Protein AF-A0A1G9MDH0-F1 (afdb_monomer_lite)

Foldseek 3Di:
DDPPPDCDPVNVCVVPPPDQKAKALVSVCVLLVHDSVVSVVLLPDPLAQWDDDPPPPIIIHGSVSNVCSVVVD

Organism: NCBI:txid571298

Structure (mmCIF, N/CA/C/O backbone):
data_AF-A0A1G9MDH0-F1
#
_entry.id   AF-A0A1G9MDH0-F1
#
loop_
_atom_site.group_PDB
_atom_site.id
_atom_site.type_symbol
_atom_site.label_atom_id
_atom_site.label_alt_id
_atom_site.label_comp_id
_atom_site.label_asym_id
_atom_site.label_entity_id
_atom_site.label_seq_id
_atom_site.pdbx_PDB_ins_code
_atom_site.Cartn_x
_atom_site.Cartn_y
_atom_site.Cartn_z
_atom_site.occupancy
_atom_site.B_iso_or_equiv
_atom_site.auth_seq_id
_atom_site.auth_comp_id
_atom_site.auth_asym_id
_atom_site.auth_atom_id
_atom_site.pdbx_PDB_model_num
ATOM 1 N N . MET A 1 1 ? 11.935 -20.400 36.299 1.00 41.72 1 MET A N 1
ATOM 2 C CA . MET A 1 1 ? 11.293 -19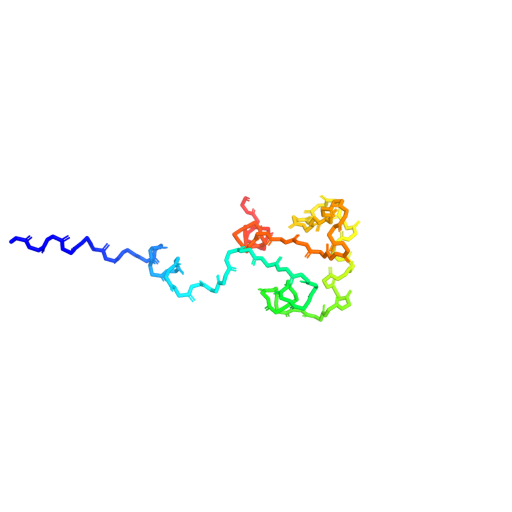.068 36.337 1.00 41.72 1 MET A CA 1
ATOM 3 C C . MET A 1 1 ? 10.931 -18.697 34.906 1.00 41.72 1 MET A C 1
ATOM 5 O O . MET A 1 1 ? 11.829 -18.435 34.123 1.00 41.72 1 MET A O 1
ATOM 9 N N . MET A 1 2 ? 9.656 -18.796 34.525 1.00 48.34 2 MET A N 1
ATOM 10 C CA . MET A 1 2 ? 9.191 -18.510 33.160 1.00 48.34 2 MET A CA 1
ATOM 11 C C . MET A 1 2 ? 8.418 -17.190 33.188 1.00 48.34 2 MET A C 1
ATOM 13 O O . MET A 1 2 ? 7.226 -17.169 33.476 1.00 48.34 2 MET A O 1
ATOM 17 N N . THR A 1 3 ? 9.093 -16.066 32.966 1.00 55.06 3 THR A N 1
ATOM 18 C CA . THR A 1 3 ? 8.439 -14.757 32.847 1.00 55.06 3 THR A CA 1
ATOM 19 C C . THR A 1 3 ? 7.859 -14.607 31.441 1.00 55.06 3 THR A C 1
ATOM 21 O O . THR A 1 3 ? 8.444 -13.979 30.561 1.00 55.06 3 THR A O 1
ATOM 24 N N . GLY A 1 4 ? 6.684 -15.200 31.216 1.00 57.91 4 GLY A N 1
ATOM 25 C CA . GLY A 1 4 ? 5.865 -14.898 30.045 1.00 57.91 4 GLY A CA 1
ATOM 26 C C . GLY A 1 4 ? 5.424 -13.437 30.111 1.00 57.91 4 GLY A C 1
ATOM 27 O O . GLY A 1 4 ? 4.580 -13.072 30.926 1.00 57.91 4 GLY A O 1
ATOM 28 N N . LYS A 1 5 ? 6.044 -12.568 29.308 1.00 65.00 5 LYS A N 1
ATOM 29 C CA . LYS A 1 5 ? 5.684 -11.146 29.249 1.00 65.00 5 LYS A CA 1
ATOM 30 C C . LYS A 1 5 ? 4.210 -11.035 28.816 1.00 65.00 5 LYS A C 1
ATOM 32 O O . LYS A 1 5 ? 3.863 -11.659 27.815 1.00 65.00 5 LYS A O 1
ATOM 37 N N . PRO A 1 6 ? 3.352 -10.249 29.499 1.00 68.12 6 PRO A N 1
ATOM 38 C CA . PRO A 1 6 ? 1.937 -10.166 29.154 1.00 68.12 6 PRO A CA 1
ATOM 39 C C . PRO A 1 6 ? 1.747 -9.744 27.696 1.00 68.12 6 PRO A C 1
ATOM 41 O O . PRO A 1 6 ? 2.405 -8.808 27.210 1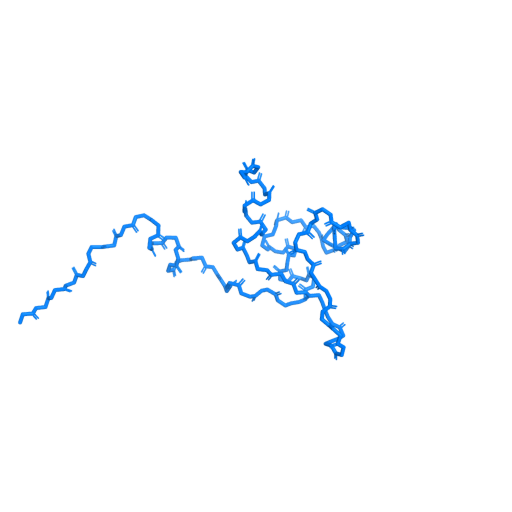.00 68.12 6 PRO A O 1
ATOM 44 N N . ILE A 1 7 ? 0.853 -10.445 27.004 1.00 62.59 7 ILE A N 1
ATOM 45 C CA . ILE A 1 7 ? 0.408 -10.074 25.666 1.00 62.59 7 ILE A CA 1
ATOM 46 C C . ILE A 1 7 ? -0.470 -8.834 25.833 1.00 62.59 7 ILE A C 1
ATOM 48 O O . ILE A 1 7 ? -1.559 -8.894 26.394 1.00 62.59 7 ILE A O 1
ATOM 52 N N . THR A 1 8 ? 0.042 -7.684 25.407 1.00 67.81 8 THR A N 1
ATOM 53 C CA . THR A 1 8 ? -0.741 -6.447 25.332 1.00 67.81 8 THR A CA 1
ATOM 54 C C . THR A 1 8 ? -1.526 -6.422 24.018 1.00 67.81 8 THR A C 1
ATOM 56 O O . THR A 1 8 ? -1.057 -7.018 23.049 1.00 67.81 8 THR A O 1
ATOM 59 N N . PRO A 1 9 ? -2.652 -5.692 23.916 1.00 61.81 9 PRO A N 1
ATOM 60 C CA . PRO A 1 9 ? -3.405 -5.570 22.662 1.00 61.81 9 PRO A CA 1
ATOM 61 C C . PRO A 1 9 ? -2.527 -5.157 21.470 1.00 61.81 9 PRO A C 1
ATOM 63 O O . PRO A 1 9 ? -2.549 -5.804 20.435 1.00 61.81 9 PRO A O 1
ATOM 66 N N . LYS A 1 10 ? -1.613 -4.195 21.666 1.00 60.25 10 LYS A N 1
ATOM 67 C CA . LYS A 1 10 ? -0.622 -3.791 20.648 1.00 60.25 10 LYS A CA 1
ATOM 68 C C . LYS A 1 10 ? 0.337 -4.914 20.231 1.00 60.25 10 LYS A C 1
ATOM 70 O O . LYS A 1 10 ? 0.770 -4.960 19.085 1.00 60.25 10 LYS A O 1
ATOM 75 N N . ARG A 1 11 ? 0.720 -5.798 21.161 1.00 57.72 11 ARG A N 1
ATOM 76 C CA . ARG A 1 11 ? 1.541 -6.976 20.837 1.00 57.72 11 ARG A CA 1
ATOM 77 C C . ARG A 1 11 ? 0.725 -8.043 20.131 1.00 57.72 11 ARG A C 1
ATOM 79 O O . ARG A 1 11 ? 1.268 -8.699 19.259 1.00 57.72 11 ARG A O 1
ATOM 86 N N . PHE A 1 12 ?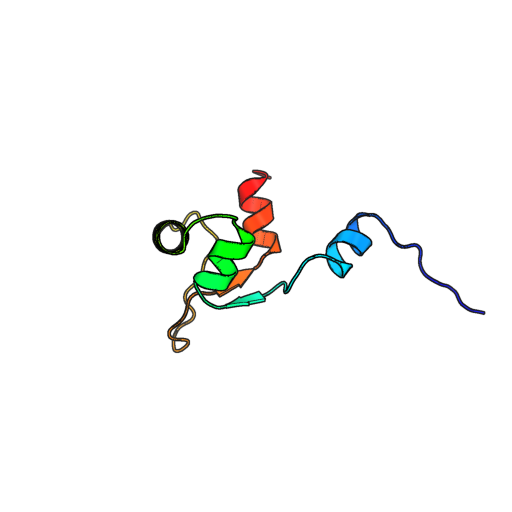 -0.538 -8.214 20.501 1.00 57.53 12 PHE A N 1
ATOM 87 C CA . PHE A 1 12 ? -1.437 -9.132 19.818 1.00 57.53 12 PHE A CA 1
ATOM 88 C C . PHE A 1 12 ? -1.667 -8.685 18.372 1.00 57.53 12 PHE A C 1
ATOM 90 O O . PHE A 1 12 ? -1.500 -9.494 17.466 1.00 57.53 12 PHE A O 1
ATOM 97 N N . ASP A 1 13 ? -1.889 -7.389 18.134 1.00 58.06 13 ASP A N 1
ATOM 98 C CA . ASP A 1 13 ? -1.917 -6.827 16.781 1.00 58.06 13 ASP A CA 1
ATOM 99 C C . ASP A 1 13 ? -0.608 -7.120 16.054 1.00 58.06 13 ASP A C 1
ATOM 101 O O . ASP A 1 13 ? -0.640 -7.742 15.004 1.00 58.06 13 ASP A O 1
ATOM 105 N N . ALA A 1 14 ? 0.556 -6.801 16.624 1.00 58.53 14 ALA A N 1
ATOM 106 C CA . ALA A 1 14 ? 1.840 -7.094 15.978 1.00 58.53 14 ALA A CA 1
ATOM 107 C C . ALA A 1 14 ? 2.083 -8.594 15.690 1.00 58.53 14 ALA A C 1
ATOM 109 O O . ALA A 1 14 ? 2.832 -8.918 14.774 1.00 58.53 14 ALA A O 1
ATOM 110 N N . LEU A 1 15 ? 1.474 -9.504 16.461 1.00 57.44 15 LEU A N 1
ATOM 111 C CA . LEU A 1 15 ? 1.579 -10.957 16.275 1.00 57.44 15 LEU A CA 1
ATOM 112 C C . LEU A 1 15 ? 0.590 -11.511 15.237 1.00 57.44 15 LEU A C 1
ATOM 114 O O . LEU A 1 15 ? 0.878 -12.534 14.623 1.00 57.44 15 LEU A O 1
ATOM 118 N N . THR A 1 16 ? -0.563 -10.864 15.056 1.00 60.03 16 THR A N 1
ATOM 119 C CA . THR A 1 16 ? -1.643 -11.326 14.157 1.00 60.03 16 THR A CA 1
ATOM 120 C C . THR A 1 16 ? -1.684 -10.544 12.844 1.00 60.03 16 THR A C 1
ATOM 122 O O . THR A 1 16 ? -2.265 -10.984 11.854 1.00 60.03 16 THR A O 1
ATOM 125 N N . THR A 1 17 ? -1.064 -9.369 12.826 1.00 64.88 17 THR A N 1
ATOM 126 C CA . THR A 1 17 ? -0.959 -8.519 11.651 1.00 64.88 17 THR A CA 1
ATOM 127 C C . THR A 1 17 ? 0.009 -9.174 10.672 1.00 64.88 17 THR A C 1
ATOM 129 O O . THR A 1 17 ? 1.129 -9.524 11.036 1.00 64.88 17 THR A O 1
ATOM 132 N N . GLY A 1 18 ? -0.442 -9.369 9.429 1.00 70.56 18 GLY A N 1
ATOM 133 C CA . GLY A 1 18 ? 0.368 -9.938 8.351 1.00 70.56 18 GLY A CA 1
ATOM 134 C C . GLY A 1 18 ? 1.676 -9.168 8.101 1.00 70.56 18 GLY A C 1
ATOM 135 O O . GLY A 1 18 ? 1.956 -8.171 8.764 1.00 70.56 18 GLY A O 1
ATOM 136 N N . PRO A 1 19 ? 2.482 -9.581 7.110 1.00 80.44 19 PRO A N 1
ATOM 137 C CA . PRO A 1 19 ? 3.835 -9.063 6.918 1.00 80.44 19 PRO A CA 1
ATOM 138 C C . PRO A 1 19 ? 3.888 -7.530 6.908 1.00 80.44 19 PRO A C 1
ATOM 140 O O . PRO A 1 19 ? 3.089 -6.869 6.239 1.00 80.44 19 PRO A O 1
ATOM 143 N N . GLU A 1 20 ? 4.847 -6.983 7.661 1.00 89.25 20 GLU A N 1
ATOM 144 C CA . GLU A 1 20 ? 5.062 -5.537 7.793 1.00 89.25 20 GLU A CA 1
ATOM 145 C C . GLU A 1 20 ? 5.516 -4.912 6.470 1.00 89.25 20 GLU A C 1
ATOM 147 O O . GLU A 1 20 ? 5.125 -3.803 6.120 1.00 89.25 20 GLU A O 1
ATOM 152 N N . LYS A 1 21 ? 6.330 -5.650 5.713 1.00 92.00 21 LYS A N 1
ATOM 153 C CA . LYS A 1 21 ? 6.817 -5.261 4.391 1.00 92.00 21 LYS A CA 1
ATOM 154 C C . LYS A 1 21 ? 5.903 -5.847 3.327 1.00 92.00 21 LYS A C 1
ATOM 156 O O . LYS A 1 21 ? 5.867 -7.064 3.150 1.00 92.00 21 LYS A O 1
ATOM 161 N N . LEU A 1 22 ? 5.210 -4.980 2.603 1.00 94.44 22 LEU A N 1
ATOM 162 C CA . LEU A 1 22 ? 4.332 -5.361 1.507 1.00 94.44 22 LEU A CA 1
ATOM 163 C C . LEU A 1 22 ? 5.046 -5.094 0.187 1.00 94.44 22 LEU A C 1
ATOM 165 O O . LEU A 1 22 ? 5.446 -3.964 -0.093 1.00 94.44 22 LEU A O 1
ATOM 169 N N . TRP A 1 23 ? 5.200 -6.143 -0.616 1.00 95.12 23 TRP A N 1
ATOM 170 C CA . TRP A 1 23 ? 5.840 -6.080 -1.925 1.00 95.12 23 TRP A CA 1
ATOM 171 C C . TRP A 1 23 ? 4.820 -6.370 -3.018 1.00 95.12 23 TRP A C 1
ATOM 173 O O . TRP A 1 23 ? 4.084 -7.349 -2.954 1.00 95.12 23 TRP A O 1
ATOM 183 N N . GLY A 1 24 ? 4.803 -5.523 -4.041 1.00 95.56 24 GLY A N 1
ATOM 184 C CA . GLY A 1 24 ? 3.837 -5.592 -5.125 1.00 95.56 24 GLY A CA 1
ATOM 185 C C . GLY A 1 24 ? 2.520 -4.894 -4.807 1.00 95.56 24 GLY A C 1
ATOM 186 O O . GLY A 1 24 ? 2.090 -4.753 -3.664 1.00 95.56 24 GLY A O 1
ATOM 187 N N . LEU A 1 25 ? 1.854 -4.448 -5.872 1.00 95.56 25 LEU A N 1
ATOM 188 C CA . LEU A 1 25 ? 0.565 -3.765 -5.757 1.00 95.56 25 LEU A CA 1
ATOM 189 C C . LEU A 1 25 ? -0.546 -4.687 -5.253 1.00 95.56 25 LEU A C 1
ATOM 191 O O . LEU A 1 25 ? -1.521 -4.179 -4.722 1.00 95.56 25 LEU A O 1
ATOM 195 N N . GLU A 1 26 ? -0.410 -6.001 -5.417 1.00 95.88 26 GLU A N 1
ATOM 196 C CA . GLU A 1 26 ? -1.376 -6.997 -4.939 1.00 95.88 26 GLU A CA 1
ATOM 197 C C . GLU A 1 26 ? -1.386 -7.056 -3.411 1.00 95.88 26 GLU A C 1
ATOM 199 O O . GLU A 1 26 ? -2.431 -6.827 -2.811 1.00 95.88 26 GLU A O 1
ATOM 204 N N . ALA A 1 27 ? -0.218 -7.217 -2.779 1.00 94.06 27 ALA A N 1
ATOM 205 C CA . ALA A 1 27 ? -0.097 -7.221 -1.320 1.00 94.06 27 ALA A CA 1
ATOM 206 C C . ALA A 1 27 ? -0.528 -5.881 -0.697 1.00 94.06 27 ALA A C 1
ATOM 208 O O . ALA A 1 27 ? -1.169 -5.842 0.353 1.00 94.06 27 ALA A O 1
ATOM 209 N N . ILE A 1 28 ? -0.203 -4.767 -1.362 1.00 95.00 28 ILE A N 1
ATOM 210 C CA . ILE A 1 28 ? -0.625 -3.425 -0.935 1.00 95.00 28 ILE A CA 1
ATOM 211 C C . ILE A 1 28 ? -2.146 -3.266 -1.069 1.00 95.00 28 ILE A C 1
ATOM 213 O O . ILE A 1 28 ? -2.790 -2.719 -0.177 1.00 95.00 28 ILE A O 1
ATOM 217 N N . ALA A 1 29 ? -2.730 -3.738 -2.171 1.00 95.94 29 ALA A N 1
ATOM 218 C CA . ALA A 1 29 ? -4.167 -3.678 -2.413 1.00 95.94 29 ALA A CA 1
ATOM 219 C C . ALA A 1 29 ? -4.952 -4.518 -1.399 1.00 95.94 29 ALA A C 1
ATOM 221 O O . ALA A 1 29 ? -5.949 -4.035 -0.867 1.00 95.94 29 ALA A O 1
ATOM 222 N N . GLU A 1 30 ? -4.466 -5.721 -1.088 1.00 93.44 30 GLU A N 1
ATOM 223 C CA . GLU A 1 30 ? -5.037 -6.597 -0.067 1.00 93.44 30 GLU A CA 1
ATOM 224 C C . GLU A 1 30 ? -4.996 -5.939 1.315 1.00 93.44 30 GLU A C 1
ATOM 226 O O . GLU A 1 30 ? -6.021 -5.852 1.988 1.00 93.44 30 GLU A O 1
ATOM 231 N N . ALA A 1 31 ? -3.845 -5.386 1.712 1.00 91.31 31 ALA A N 1
ATOM 232 C CA . ALA A 1 31 ? -3.714 -4.701 2.994 1.00 91.31 31 ALA A CA 1
ATOM 233 C C . ALA A 1 31 ? -4.627 -3.470 3.114 1.00 91.31 31 ALA A C 1
ATOM 235 O O . ALA A 1 31 ? -5.096 -3.173 4.207 1.00 91.31 31 ALA A O 1
ATOM 236 N N . LEU A 1 32 ? -4.881 -2.762 2.010 1.00 91.69 32 LEU A N 1
ATOM 237 C CA . LEU A 1 32 ? -5.770 -1.598 1.963 1.00 91.69 32 LEU A CA 1
ATOM 238 C C . LEU A 1 32 ? -7.251 -1.951 1.743 1.00 91.69 32 LEU A C 1
ATOM 240 O O . LEU A 1 32 ? -8.093 -1.061 1.841 1.00 91.69 32 LEU A O 1
ATOM 244 N N . GLY A 1 33 ? -7.579 -3.200 1.399 1.00 93.25 33 GLY A N 1
ATOM 245 C CA . GLY A 1 33 ? -8.939 -3.605 1.030 1.00 93.25 33 GLY A CA 1
ATOM 246 C C . GLY A 1 33 ? -9.463 -2.930 -0.246 1.00 93.25 33 GLY A C 1
ATOM 247 O O . GLY A 1 33 ? -10.652 -2.636 -0.351 1.00 93.25 33 GLY A O 1
ATOM 248 N N . VAL A 1 34 ? -8.590 -2.637 -1.217 1.00 95.31 34 VAL A N 1
ATOM 249 C CA . VAL A 1 34 ? -8.951 -1.959 -2.479 1.00 95.31 34 VAL A CA 1
ATOM 250 C C . VAL A 1 34 ? -8.535 -2.774 -3.700 1.00 95.31 34 VAL A C 1
ATOM 252 O O . VAL A 1 34 ? -7.807 -3.752 -3.602 1.00 95.31 34 VAL A O 1
ATOM 255 N N . SER A 1 35 ? -8.956 -2.358 -4.897 1.00 97.50 35 SER A N 1
ATOM 256 C CA . SER A 1 35 ? -8.464 -2.972 -6.134 1.00 97.50 35 SER A CA 1
ATOM 257 C C . SER A 1 35 ? -7.002 -2.606 -6.422 1.00 97.50 35 SER A C 1
ATOM 259 O O . SER A 1 35 ? -6.552 -1.495 -6.128 1.00 97.50 35 SER A O 1
ATOM 261 N N . VAL A 1 36 ? -6.279 -3.489 -7.120 1.00 97.19 36 VAL A N 1
ATOM 262 C CA . VAL A 1 36 ? -4.901 -3.239 -7.598 1.00 97.19 36 VAL A CA 1
ATOM 263 C C . VAL A 1 36 ? -4.807 -1.944 -8.415 1.00 97.19 36 VAL A C 1
ATOM 265 O O . VAL A 1 36 ? -3.843 -1.186 -8.301 1.00 97.19 36 VAL A O 1
ATOM 268 N N . ASN A 1 37 ? -5.839 -1.627 -9.201 1.00 97.50 37 ASN A N 1
ATOM 269 C CA . ASN A 1 37 ? -5.910 -0.377 -9.961 1.00 97.50 37 ASN A CA 1
ATOM 270 C C . ASN A 1 37 ? -6.000 0.856 -9.057 1.00 97.50 37 ASN A C 1
ATOM 272 O O . ASN A 1 37 ? -5.365 1.874 -9.345 1.00 97.50 37 ASN A O 1
ATOM 276 N N . LYS A 1 38 ? -6.755 0.780 -7.955 1.00 96.94 38 LYS A N 1
ATOM 277 C CA . LYS A 1 38 ? -6.798 1.850 -6.955 1.00 96.94 38 LYS A CA 1
ATOM 278 C C . LYS A 1 38 ? -5.447 1.975 -6.255 1.00 96.94 38 LYS A C 1
ATOM 280 O O . LYS A 1 38 ? -4.925 3.084 -6.222 1.00 96.94 38 LYS A O 1
ATOM 285 N N . ALA A 1 39 ? -4.843 0.871 -5.809 1.00 96.69 39 ALA A N 1
ATOM 286 C CA . ALA A 1 39 ? -3.509 0.876 -5.201 1.00 96.69 39 ALA A CA 1
ATOM 287 C C . ALA A 1 39 ? -2.457 1.507 -6.130 1.00 96.69 39 ALA A C 1
ATOM 289 O O . ALA A 1 39 ? -1.694 2.370 -5.709 1.00 96.69 39 ALA A O 1
ATOM 290 N N . ARG A 1 40 ? -2.488 1.191 -7.432 1.00 96.25 40 ARG A N 1
ATOM 291 C CA . ARG A 1 40 ? -1.613 1.808 -8.445 1.00 96.25 40 ARG A CA 1
ATOM 292 C C . ARG A 1 40 ? -1.817 3.317 -8.572 1.00 96.25 40 ARG A C 1
ATOM 294 O O . ARG A 1 40 ? -0.857 4.040 -8.817 1.00 96.25 40 ARG A O 1
ATOM 301 N N . ARG A 1 41 ? -3.060 3.800 -8.473 1.00 96.75 41 ARG A N 1
ATOM 302 C CA . ARG A 1 41 ? -3.357 5.243 -8.494 1.00 96.75 41 ARG A CA 1
ATOM 303 C C . ARG A 1 41 ? -2.815 5.921 -7.240 1.00 96.75 41 ARG A C 1
ATOM 305 O O . ARG A 1 41 ? -2.197 6.968 -7.367 1.00 96.75 41 ARG A O 1
ATOM 312 N N . LEU A 1 42 ? -3.004 5.307 -6.071 1.00 95.31 42 LEU A N 1
ATOM 313 C CA . LEU A 1 42 ? -2.478 5.805 -4.797 1.00 95.31 42 LEU A CA 1
ATOM 314 C C . LEU A 1 42 ? -0.949 5.854 -4.798 1.00 95.31 42 LEU A C 1
ATOM 316 O O . LEU A 1 42 ? -0.383 6.852 -4.383 1.00 95.31 42 LEU A O 1
ATOM 320 N N . ALA A 1 43 ? -0.294 4.846 -5.373 1.00 95.31 43 ALA A N 1
ATOM 321 C CA . ALA A 1 43 ? 1.160 4.774 -5.496 1.00 95.31 43 ALA A CA 1
ATOM 322 C C . ALA A 1 43 ? 1.791 5.909 -6.326 1.00 95.31 43 ALA A C 1
ATOM 324 O O . ALA A 1 43 ? 2.989 6.152 -6.248 1.00 95.31 43 ALA A O 1
ATOM 325 N N . LYS A 1 44 ? 0.992 6.608 -7.139 1.00 94.56 44 LYS A N 1
ATOM 326 C CA . LYS A 1 44 ? 1.434 7.791 -7.893 1.00 94.56 44 LYS A CA 1
ATOM 327 C C . LYS A 1 44 ? 1.249 9.097 -7.118 1.00 94.56 44 LYS A C 1
ATOM 329 O O . LYS A 1 44 ? 1.678 10.140 -7.600 1.00 94.56 44 LYS A O 1
ATOM 334 N N . LEU A 1 45 ? 0.566 9.067 -5.975 1.00 94.38 45 LEU A N 1
ATOM 335 C CA . LEU A 1 45 ? 0.322 10.246 -5.156 1.00 94.38 45 LEU A CA 1
ATOM 336 C C . LEU A 1 45 ? 1.440 10.371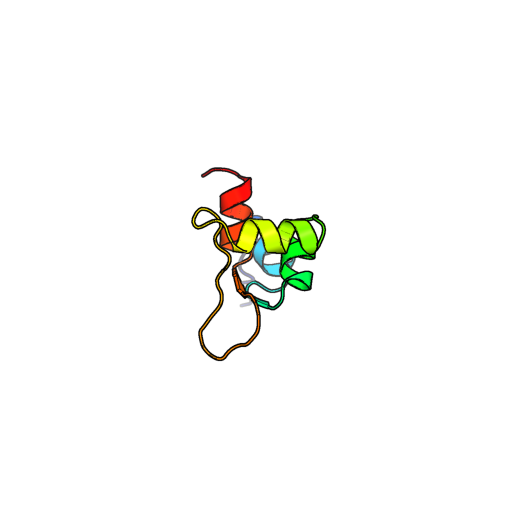 -4.116 1.00 94.38 45 LEU A C 1
ATOM 338 O O . LEU A 1 45 ? 1.615 9.449 -3.323 1.00 94.38 45 LEU A O 1
ATOM 342 N N . PRO A 1 46 ? 2.136 11.519 -4.031 1.00 90.06 46 PRO A N 1
ATOM 343 C CA . PRO A 1 46 ? 3.218 11.708 -3.060 1.00 90.06 46 PRO A CA 1
ATOM 344 C C . PRO A 1 46 ? 2.723 11.705 -1.605 1.00 90.06 46 PRO A C 1
ATOM 346 O O . PRO A 1 46 ? 3.513 11.608 -0.676 1.00 90.06 46 PRO A O 1
ATOM 349 N N . SER A 1 47 ? 1.409 11.820 -1.393 1.00 91.56 47 SER A N 1
ATOM 350 C CA . SER A 1 47 ? 0.788 11.798 -0.071 1.00 91.56 47 SER A CA 1
ATOM 351 C C . SER A 1 47 ? 0.598 10.392 0.503 1.00 91.56 47 SER A C 1
ATOM 353 O O . SER A 1 47 ? 0.250 10.283 1.681 1.00 91.56 47 SER A O 1
ATOM 355 N N . TRP A 1 48 ? 0.782 9.339 -0.298 1.00 95.19 48 TRP A N 1
ATOM 356 C CA . TRP A 1 48 ? 0.635 7.948 0.127 1.00 95.19 48 TRP A CA 1
ATOM 357 C C . TRP A 1 48 ? 2.005 7.296 0.343 1.00 95.19 48 TRP A C 1
ATOM 359 O O . TRP A 1 48 ? 2.866 7.433 -0.525 1.00 95.19 48 TRP A O 1
ATOM 369 N N . PRO A 1 49 ? 2.211 6.554 1.450 1.00 94.81 49 PRO A N 1
ATOM 370 C CA . PRO A 1 49 ? 3.485 5.906 1.762 1.00 94.81 49 PRO A CA 1
ATOM 371 C C . PRO A 1 49 ? 3.648 4.605 0.958 1.00 94.81 49 PRO A C 1
ATOM 373 O O . PRO A 1 49 ? 3.675 3.498 1.491 1.00 94.81 49 PRO A O 1
ATOM 376 N N . ILE A 1 50 ? 3.672 4.741 -0.368 1.00 95.75 50 ILE A N 1
ATOM 377 C CA . ILE A 1 50 ? 3.911 3.657 -1.317 1.00 95.75 50 ILE A CA 1
ATOM 378 C C . ILE A 1 50 ? 5.094 4.072 -2.182 1.00 95.75 50 ILE A C 1
ATOM 380 O O . ILE A 1 50 ? 5.038 5.040 -2.937 1.00 95.75 50 ILE A O 1
ATOM 384 N N . TYR A 1 51 ? 6.167 3.308 -2.080 1.00 94.50 51 TYR A N 1
ATOM 385 C CA . TYR A 1 51 ? 7.457 3.608 -2.674 1.00 94.50 51 TYR A CA 1
ATOM 386 C C . TYR A 1 51 ? 7.736 2.671 -3.845 1.00 94.50 51 TYR A C 1
ATOM 388 O O . TYR A 1 51 ? 7.219 1.555 -3.919 1.00 94.50 51 TYR A O 1
ATOM 396 N N . LYS A 1 52 ? 8.601 3.106 -4.760 1.00 93.44 52 LYS A N 1
ATOM 397 C CA . LYS A 1 52 ? 9.150 2.256 -5.819 1.00 93.44 52 LYS A CA 1
ATOM 398 C C . LYS A 1 52 ? 10.675 2.304 -5.746 1.00 93.44 52 LYS A C 1
ATOM 400 O O . LYS A 1 52 ? 11.266 3.182 -6.372 1.00 93.44 52 LYS A O 1
ATOM 405 N N . PRO A 1 53 ? 11.310 1.417 -4.959 1.00 90.06 53 PRO A N 1
ATOM 406 C CA . PRO A 1 53 ? 12.763 1.376 -4.855 1.00 90.06 53 PRO A CA 1
ATOM 407 C C . PRO A 1 53 ? 13.398 1.173 -6.232 1.00 90.06 53 PRO A C 1
ATOM 409 O O . PRO A 1 53 ? 12.925 0.342 -7.020 1.00 90.06 53 PRO A O 1
ATOM 412 N N . GLU A 1 54 ? 14.455 1.925 -6.526 1.00 90.62 54 GLU A N 1
ATOM 413 C CA . GLU A 1 54 ? 15.186 1.810 -7.787 1.00 90.62 54 GLU A CA 1
ATOM 414 C C . GLU A 1 54 ? 15.705 0.375 -7.979 1.00 90.62 54 GLU A C 1
ATOM 416 O O . GLU A 1 54 ? 16.093 -0.297 -7.025 1.00 90.62 54 GLU A O 1
ATOM 421 N N . GLY A 1 55 ? 15.623 -0.144 -9.206 1.00 87.88 55 GLY A N 1
ATOM 422 C CA . GLY A 1 55 ? 16.050 -1.510 -9.533 1.00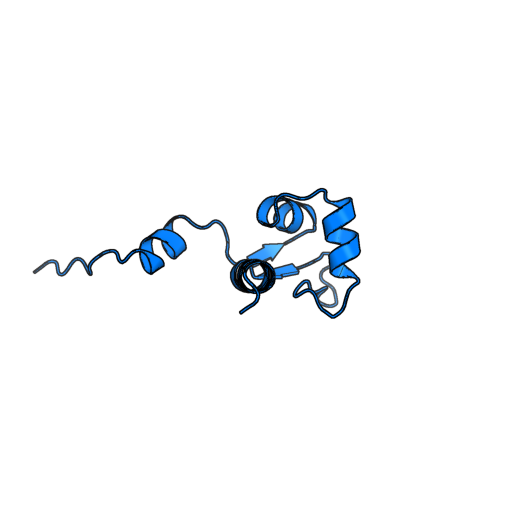 87.88 55 GLY A CA 1
ATOM 423 C C . GLY A 1 55 ? 15.116 -2.642 -9.076 1.00 87.88 55 GLY A C 1
ATOM 424 O O . GLY A 1 55 ? 15.258 -3.759 -9.560 1.00 87.88 55 GLY A O 1
ATOM 425 N N . SER A 1 56 ? 14.118 -2.388 -8.218 1.00 86.00 56 SER A N 1
ATOM 426 C CA . SER A 1 56 ? 13.219 -3.451 -7.718 1.00 86.00 56 SER A CA 1
ATOM 427 C C . SER A 1 56 ? 12.175 -3.929 -8.734 1.00 86.00 56 SER A C 1
ATOM 429 O O . SER A 1 56 ? 11.628 -5.021 -8.603 1.00 86.00 56 SER A O 1
ATOM 431 N N . GLY A 1 57 ? 11.823 -3.087 -9.712 1.00 89.62 57 GLY A N 1
ATOM 432 C CA . GLY A 1 57 ? 10.746 -3.358 -10.671 1.00 89.62 57 GLY A CA 1
ATOM 433 C C . GLY A 1 57 ? 9.329 -3.375 -10.074 1.00 89.62 57 GLY A C 1
ATOM 434 O O . GLY A 1 57 ? 8.360 -3.428 -10.830 1.00 89.62 57 GLY A O 1
ATOM 435 N N . THR A 1 58 ? 9.175 -3.256 -8.751 1.00 93.38 58 THR A N 1
ATOM 436 C CA . THR A 1 58 ? 7.899 -3.422 -8.041 1.00 93.38 58 THR A CA 1
ATOM 437 C C . THR A 1 58 ? 7.640 -2.305 -7.026 1.00 93.38 58 THR A C 1
ATOM 439 O O . THR A 1 58 ? 8.515 -1.500 -6.718 1.00 93.38 58 THR A O 1
ATOM 442 N N . TRP A 1 59 ? 6.404 -2.228 -6.537 1.00 94.94 59 TRP A N 1
ATOM 443 C CA . TRP A 1 59 ? 5.996 -1.272 -5.507 1.00 94.94 59 TRP A CA 1
ATOM 444 C C . TRP A 1 59 ? 6.194 -1.861 -4.114 1.00 94.94 59 TRP A C 1
ATOM 446 O O . TRP A 1 59 ? 6.117 -3.073 -3.929 1.00 94.94 59 TRP A O 1
ATOM 456 N N . PHE A 1 60 ? 6.433 -0.996 -3.141 1.00 95.06 60 PHE A N 1
ATOM 457 C CA . PHE A 1 60 ? 6.738 -1.353 -1.766 1.00 95.06 60 PHE A CA 1
ATOM 458 C C . PHE A 1 60 ? 5.984 -0.435 -0.804 1.00 95.06 60 PHE A C 1
ATOM 460 O O . PHE A 1 60 ? 5.885 0.764 -1.051 1.00 95.06 60 PHE A O 1
ATOM 467 N N . ALA A 1 61 ? 5.479 -0.975 0.300 1.00 95.69 61 ALA A N 1
ATOM 468 C CA . ALA A 1 61 ? 4.915 -0.176 1.382 1.00 95.69 61 ALA A CA 1
ATOM 469 C C . ALA A 1 61 ? 5.110 -0.863 2.734 1.00 95.69 61 ALA A C 1
ATOM 471 O O . ALA A 1 61 ? 5.152 -2.095 2.821 1.00 95.69 61 ALA A O 1
ATOM 472 N N 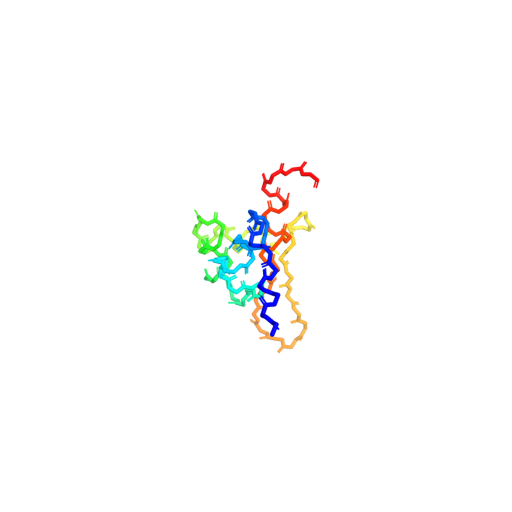. PHE A 1 62 ? 5.170 -0.060 3.793 1.00 94.38 62 PHE A N 1
ATOM 473 C CA . PHE A 1 62 ? 5.049 -0.554 5.156 1.00 94.38 62 PHE A CA 1
ATOM 474 C C . PHE A 1 62 ? 3.580 -0.599 5.556 1.00 94.38 62 PHE A C 1
ATOM 476 O O . PHE A 1 62 ? 2.841 0.374 5.388 1.00 94.38 62 PHE A O 1
ATOM 483 N N . ARG A 1 63 ? 3.141 -1.731 6.104 1.00 90.81 63 ARG A N 1
ATOM 484 C CA . ARG A 1 63 ? 1.760 -1.889 6.557 1.00 90.81 63 ARG A CA 1
ATOM 485 C C . ARG A 1 63 ? 1.413 -0.870 7.641 1.00 90.81 63 ARG A C 1
ATOM 487 O O . ARG A 1 63 ? 0.333 -0.287 7.579 1.00 90.81 63 ARG A O 1
ATOM 494 N N . SER A 1 64 ? 2.312 -0.634 8.595 1.00 89.56 64 SER A N 1
ATOM 495 C CA . SER A 1 64 ? 2.106 0.360 9.654 1.00 89.56 64 SER A CA 1
ATOM 496 C C . SER A 1 64 ? 1.883 1.772 9.101 1.00 89.56 64 SER A C 1
ATOM 498 O O . SER A 1 64 ? 0.950 2.447 9.530 1.00 89.56 64 SER A O 1
ATOM 500 N N . GLU A 1 65 ? 2.660 2.194 8.099 1.00 92.19 65 GLU A N 1
ATOM 501 C CA . GLU A 1 65 ? 2.493 3.498 7.447 1.00 92.19 65 GLU A CA 1
ATOM 502 C C . GLU A 1 65 ? 1.164 3.599 6.690 1.00 92.19 65 GLU A C 1
ATOM 504 O O . GLU A 1 65 ? 0.478 4.618 6.774 1.00 92.19 65 GLU A O 1
ATOM 509 N N . LEU A 1 66 ? 0.765 2.536 5.980 1.00 91.94 66 LEU A N 1
ATOM 510 C CA . LEU A 1 66 ? -0.533 2.486 5.301 1.00 91.94 66 LEU A CA 1
ATOM 511 C C . LEU A 1 66 ? -1.694 2.609 6.294 1.00 91.94 66 LEU A C 1
ATOM 513 O O . LEU A 1 66 ? -2.635 3.361 6.046 1.00 91.94 66 LEU A O 1
ATOM 517 N N . MET A 1 67 ? -1.624 1.898 7.420 1.00 90.06 67 MET A N 1
ATOM 518 C CA . MET A 1 67 ? -2.658 1.955 8.455 1.00 90.06 67 MET A CA 1
ATOM 519 C C . MET A 1 67 ? -2.692 3.318 9.147 1.00 90.06 67 MET A C 1
ATOM 521 O O . MET A 1 67 ? -3.773 3.878 9.307 1.00 90.06 67 MET A O 1
ATOM 525 N N . ALA A 1 68 ? -1.531 3.895 9.474 1.00 88.81 68 ALA A N 1
ATOM 526 C CA . ALA A 1 68 ? -1.439 5.251 10.016 1.00 88.81 68 ALA A CA 1
ATOM 527 C C . ALA A 1 68 ? -2.056 6.285 9.059 1.00 88.81 68 ALA A C 1
ATOM 529 O O . ALA A 1 68 ? -2.781 7.186 9.480 1.00 88.81 68 ALA A O 1
ATOM 530 N N . LYS A 1 69 ? -1.848 6.111 7.746 1.00 90.19 69 LYS A N 1
ATOM 531 C CA . LYS A 1 69 ? -2.449 6.980 6.731 1.00 90.19 69 LYS A CA 1
ATOM 532 C C . LYS A 1 69 ? -3.975 6.895 6.701 1.00 90.19 69 LYS A C 1
ATOM 534 O O . LYS A 1 69 ? -4.622 7.909 6.445 1.00 90.19 69 LYS A O 1
ATOM 539 N N . LEU A 1 70 ? -4.544 5.713 6.942 1.00 87.06 70 LEU A N 1
ATOM 540 C CA . LEU A 1 70 ? -5.994 5.506 6.987 1.00 87.06 70 LEU A CA 1
ATOM 541 C C . LEU A 1 70 ? -6.630 6.077 8.258 1.00 87.06 70 LEU A C 1
ATOM 543 O O . LEU A 1 70 ? -7.744 6.589 8.196 1.00 87.06 70 LEU A O 1
ATOM 547 N N . THR A 1 71 ? -5.937 6.002 9.394 1.00 83.81 71 THR A N 1
ATOM 548 C CA . THR A 1 71 ? -6.439 6.506 10.680 1.00 83.81 71 THR A CA 1
ATOM 549 C C . THR A 1 71 ? -6.221 8.007 10.880 1.00 83.81 71 THR A C 1
ATOM 551 O O . THR A 1 71 ? -6.833 8.580 11.777 1.00 83.81 71 THR A O 1
ATOM 554 N N . GLY A 1 72 ? -5.428 8.664 10.023 1.00 70.81 72 GLY A N 1
ATOM 555 C CA . GLY A 1 72 ? -5.322 10.127 9.959 1.00 70.81 72 GLY A CA 1
ATOM 556 C C . GLY A 1 72 ? -4.563 10.771 11.122 1.00 70.81 72 GLY A C 1
ATOM 557 O O . GLY A 1 72 ? -4.835 11.928 11.436 1.00 70.81 72 GLY A O 1
ATOM 558 N N . ASN A 1 73 ? -3.647 10.032 11.755 1.00 47.56 73 ASN A N 1
ATOM 559 C CA . ASN A 1 73 ? -2.815 10.514 12.862 1.00 47.56 73 ASN A CA 1
ATOM 560 C C . ASN A 1 73 ? -1.448 11.030 12.402 1.00 47.56 73 ASN A C 1
ATOM 562 O O . ASN A 1 73 ? -0.864 10.417 11.481 1.00 47.56 73 ASN A O 1
#

pLDDT: mean 83.78, std 15.65, range [41.72, 97.5]

Sequence (73 aa):
MMTGKPITPKRFDALTTGPEKLWGLEAIAEALGVSVNKARRLAKLPSWPIYKPEGSGTWFAFRSELMAKLTGN

Radius of gyration: 15.05 Å; chains: 1; bounding box: 25×31×47 Å

Secondary structure (DSSP, 8-state):
--------HHHHHHHHS--SEEEHHHHHHHHHTS-HHHHHHHTTSTTS--B--TT--S-EEEHHHHHHHHHT-

=== Feature glossary ===
Legend for the data blocks above and below:

— What the protein is —

The amino-acid sequence is the protein's primary structure: the linear order of residues from the N-terminus to the C-terminus, written in one-letter code. Everything else here — the 3D coordinates, the secondary structure, the domain annotations — is ultimately a consequence of this string.

Functional annotations link the protein to curated databases. InterPro entries identify conserved domains and families by matching the sequence against member-database signatures (Pfam, PROSITE, CDD, …). Gene Ontology (GO) terms describe molecular function, biological process, and cellular component in a controlled vocabulary. CATH places the structure in a hierarchical fold classification (Class/Architecture/Topology/Homologous-superfamily). The organism is the source species.

— Where its atoms are —

Atomic coordinates in PDBx/mmCIF format — the same representation the Protein Data Bank distributes. Each line of the _atom_site loop places one backbone atom in Cartesian space (units: ångströms, origin: arbitrary).

The six renders are orthographic views along the three Cartesian axes in both directions. Representation (cartoon, sticks, or surface) and color scheme (sequence-rainbow or by-chain) vary across proteins so the training set covers all the common visualization conventions.

— Local backbone conformation —

Eight-state secondary structure (DSSP): H is the canonical α-helix, G the tighter 3₁₀-helix, I the wider π-helix; E/B are β-structure, T and S are turns and bends, and '-' is everything else. DSSP derives these from the pattern of main-chain N–H···O=C hydrogen bonds, not from the sequence.

Three-state secondary structure (P-SEA) collapses the eight DSSP classes into helix (a), strand (b), and coil (c). P-SEA assigns these from Cα geometry alone — distances and angles — without requiring backbone oxygens, so it works on any Cα trace.

φ (phi) and ψ (psi) are the two rotatable backbone dihedrals per residue: φ is the C(i-1)–N–Cα–C torsion, ψ is the N–Cα–C–N(i+1) torsion, both in degrees on (−180°, 180°]. α-helical residues cluster near (−60°, −45°); β-strand residues near (−120°, +130°). A Ramachandran plot is simply a scatter of (φ, ψ) for every residue.

— Global shape and packing —

The geometric summary reports three shape descriptors. Rg (radius of gyration) measures how spread out the Cα atoms are about their centre of mass; compact globular proteins have small Rg, elongated or unfolded ones large. Cα contacts (<8 Å, |i−j|>4) count long-range residue pairs in spatial proximity — high for tightly packed folds, near zero for rods or random coil. The bounding-box extents give the protein's footprint along x, y, z in Å.

SASA measures how much of the protein is reachable by solvent. It is computed by rolling a water-sized probe over the atomic surface and summing the exposed area (Å²). Per-residue SASA distinguishes core (buried, low SASA) from surface (exposed, high SASA) residues; total SASA is a whole-molecule size measure.

Plot images: a contact map (which residues are close in 3D, as an N×N binary image), a Ramachandran scatter (backbone torsion angles, revealing secondary-structure composition at a glance), and — for AlphaFold structures — a PAE heatmap (pairwise prediction confidence).

— Structural neighborhood —

A 3Di character summarizes, for each residue, the relative orientation of the Cα frame of its nearest spatial neighbor. Because it encodes fold topology rather than chemistry, 3Di alignments detect remote structural similarity that sequence alignment misses.

The Foldseek neighbor list gives the closest experimentally determined structures in the PDB, ranked by structural alignment. TM-score near 1 means near-identical fold; near 0.3 means only rough topology match. This is how one finds what a novel AlphaFold prediction most resembles in the solved-structure universe.

— Confidence and disorder —

For AlphaFold models, the B-factor field carries pLDDT — the model's own estimate of local accuracy on a 0–100 scale. Regions with pLDDT<50 should be treated as essentially unmodeled; they often correspond to intrinsically disordered segments.

Crystallographic B-factors measure how much each atom's electron density is smeared out, in Å². They rise in mobile loops and surface residues and fall in the buried interior. In AlphaFold models this column is repurposed to hold pLDDT instead.

Predicted Aligned Error (PAE) is an AlphaFold confidence matrix: entry (i, j) is the expected error in the position of residue j, in ångströms, when the prediction is superimposed on the true structure at residue i. Low PAE within a block of residues means that block is internally rigid and well-predicted; high PAE between two blocks means their relative placement is uncertain even if each block individually is confident.